Protein AF-A0A9D1J9G5-F1 (afdb_monomer_lite)

Sequence (33 aa):
MKRDDDAAELAWKMFKKTGSISYYMLYKHLKGK

Radius of gyration: 8.85 Å; chains: 1; bounding box: 21×14×21 Å

InterPro domains:
  IPR025617 YqzL-like protein [PF14006] (9-31)

Organism: NCBI:txid2840744

Structure (mmCIF, N/CA/C/O backbone):
data_AF-A0A9D1J9G5-F1
#
_entry.id   AF-A0A9D1J9G5-F1
#
loop_
_atom_site.group_PDB
_atom_site.id
_atom_site.type_symbol
_atom_site.label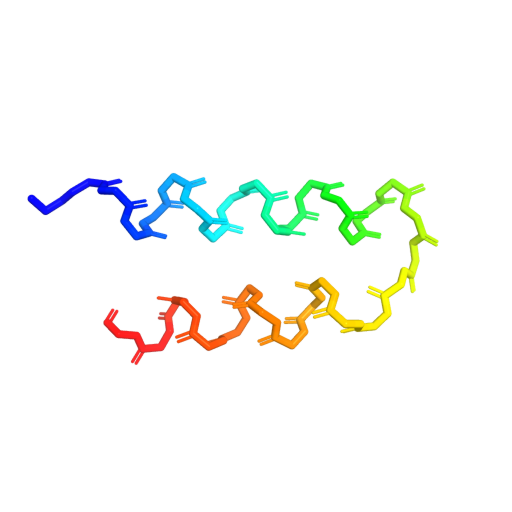_atom_id
_atom_site.label_alt_id
_atom_site.label_comp_id
_atom_site.label_asym_id
_atom_site.label_entity_id
_atom_site.label_seq_id
_atom_site.pdbx_PDB_ins_code
_atom_site.Cartn_x
_atom_site.Cartn_y
_atom_site.Cartn_z
_atom_site.occupancy
_atom_site.B_iso_or_equiv
_atom_site.auth_seq_id
_atom_site.auth_comp_id
_atom_site.auth_asym_id
_atom_site.auth_atom_id
_atom_site.pdbx_PDB_model_num
ATOM 1 N N . MET A 1 1 ? 12.977 0.825 -15.792 1.00 51.34 1 MET A N 1
ATOM 2 C CA . MET A 1 1 ? 12.328 -0.169 -14.908 1.00 51.34 1 MET A CA 1
ATOM 3 C C . MET A 1 1 ?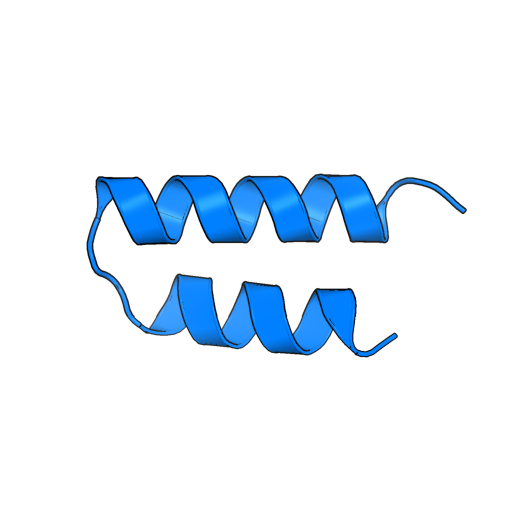 12.237 0.363 -13.473 1.00 51.34 1 MET A C 1
ATOM 5 O O . MET A 1 1 ? 12.937 -0.138 -12.619 1.00 51.34 1 MET A O 1
ATOM 9 N N . LYS A 1 2 ? 11.461 1.424 -13.201 1.00 61.28 2 LYS A N 1
ATOM 10 C CA . LYS A 1 2 ? 11.295 1.967 -11.824 1.00 61.28 2 L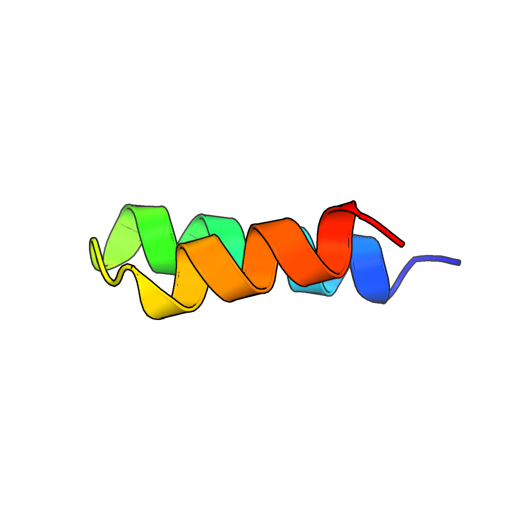YS A CA 1
ATOM 11 C C . LYS A 1 2 ? 9.868 2.412 -11.479 1.00 61.28 2 LYS A C 1
ATOM 13 O O . LYS A 1 2 ? 9.533 2.556 -10.318 1.00 61.28 2 LYS A O 1
ATOM 18 N N . ARG A 1 3 ? 9.013 2.613 -12.488 1.00 68.31 3 ARG A N 1
ATOM 19 C CA . ARG A 1 3 ? 7.677 3.200 -12.306 1.00 68.31 3 ARG A CA 1
ATOM 20 C C . ARG A 1 3 ? 6.684 2.249 -11.639 1.00 68.31 3 ARG A C 1
ATOM 22 O O . ARG A 1 3 ? 5.821 2.711 -10.903 1.00 68.31 3 ARG A O 1
ATOM 29 N N . ASP A 1 4 ? 6.809 0.952 -11.897 1.00 71.75 4 ASP A N 1
ATOM 30 C CA . ASP A 1 4 ? 5.862 -0.040 -11.384 1.00 71.75 4 ASP A CA 1
ATOM 31 C C . ASP A 1 4 ? 6.126 -0.331 -9.898 1.00 71.75 4 ASP A C 1
ATOM 33 O O . ASP A 1 4 ? 5.175 -0.416 -9.123 1.00 71.75 4 ASP A O 1
ATOM 37 N N . ASP A 1 5 ? 7.397 -0.343 -9.476 1.00 77.38 5 ASP A N 1
ATOM 38 C CA . ASP A 1 5 ? 7.792 -0.416 -8.062 1.00 77.38 5 ASP A CA 1
ATOM 39 C C . ASP A 1 5 ? 7.321 0.818 -7.278 1.00 77.38 5 ASP A C 1
ATOM 41 O O . ASP A 1 5 ? 6.706 0.682 -6.217 1.00 77.38 5 ASP A O 1
ATOM 45 N N . ASP A 1 6 ? 7.512 2.020 -7.835 1.00 89.38 6 ASP A N 1
ATOM 46 C CA . ASP A 1 6 ? 7.033 3.269 -7.228 1.00 89.38 6 ASP A CA 1
ATOM 47 C C . ASP A 1 6 ? 5.497 3.269 -7.072 1.00 89.38 6 ASP A C 1
ATOM 49 O O . ASP A 1 6 ? 4.951 3.682 -6.040 1.00 89.38 6 A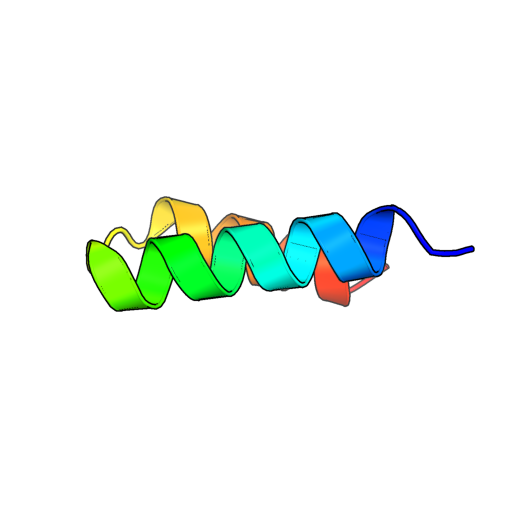SP A O 1
ATOM 53 N N . ALA A 1 7 ? 4.776 2.763 -8.078 1.00 92.75 7 ALA A N 1
ATOM 54 C CA . ALA A 1 7 ? 3.322 2.636 -8.039 1.00 92.75 7 ALA A CA 1
ATOM 55 C C . ALA A 1 7 ? 2.858 1.574 -7.026 1.00 92.75 7 ALA A C 1
ATOM 57 O O . ALA A 1 7 ? 1.868 1.785 -6.314 1.00 92.75 7 ALA A O 1
ATOM 58 N N . ALA A 1 8 ? 3.578 0.453 -6.915 1.00 95.00 8 ALA A N 1
ATOM 59 C CA . ALA A 1 8 ? 3.301 -0.581 -5.926 1.00 95.00 8 ALA A CA 1
ATOM 60 C C . ALA A 1 8 ? 3.484 -0.035 -4.501 1.00 95.00 8 ALA A C 1
ATOM 62 O O . ALA A 1 8 ? 2.606 -0.204 -3.649 1.00 95.00 8 ALA A O 1
ATOM 63 N N . GLU A 1 9 ? 4.573 0.687 -4.234 1.00 95.31 9 GLU A N 1
ATOM 64 C CA . GLU A 1 9 ? 4.797 1.310 -2.928 1.00 95.31 9 GLU A CA 1
ATOM 65 C C . GLU A 1 9 ? 3.716 2.330 -2.563 1.00 95.31 9 GLU A C 1
ATOM 67 O O . GLU A 1 9 ? 3.281 2.389 -1.405 1.00 95.31 9 GLU A O 1
ATOM 72 N N . LEU A 1 10 ? 3.255 3.121 -3.536 1.00 96.31 10 LEU A N 1
ATOM 73 C CA . LEU A 1 10 ? 2.163 4.066 -3.324 1.00 96.31 10 LEU A CA 1
ATOM 74 C C . LEU A 1 10 ? 0.863 3.337 -2.956 1.00 96.31 10 LEU A C 1
ATOM 76 O O . LEU A 1 10 ? 0.210 3.705 -1.976 1.00 96.31 10 LEU A O 1
ATOM 80 N N . ALA A 1 11 ? 0.518 2.268 -3.678 1.00 96.62 11 ALA A N 1
ATOM 81 C CA . ALA A 1 11 ? -0.642 1.438 -3.360 1.00 96.62 11 ALA A CA 1
ATOM 82 C C . ALA A 1 11 ? -0.529 0.827 -1.951 1.00 96.62 11 ALA A C 1
ATOM 84 O O . ALA A 1 11 ? -1.479 0.881 -1.167 1.00 96.62 11 ALA A O 1
ATOM 85 N N . TRP A 1 12 ? 0.655 0.344 -1.564 1.00 96.69 12 TRP A N 1
ATOM 86 C CA . TRP A 1 12 ? 0.893 -0.178 -0.217 1.00 96.69 12 TRP A CA 1
ATOM 87 C C . TRP A 1 12 ? 0.718 0.885 0.877 1.00 96.69 12 TRP A C 1
ATOM 89 O O . TRP A 1 12 ? 0.087 0.629 1.907 1.00 96.69 12 TRP A O 1
ATOM 99 N N . LYS A 1 13 ? 1.225 2.106 0.660 1.00 97.69 13 LYS A N 1
ATOM 100 C CA . LYS A 1 13 ? 1.031 3.235 1.588 1.00 97.69 13 LYS A CA 1
ATOM 101 C C . LYS A 1 13 ? -0.452 3.578 1.751 1.00 97.69 13 LYS A C 1
ATOM 103 O O . LYS A 1 13 ? -0.902 3.777 2.880 1.00 97.69 13 LYS A O 1
ATOM 108 N N . MET A 1 14 ? -1.217 3.589 0.660 1.00 98.06 14 MET A N 1
ATOM 109 C CA . MET A 1 14 ? -2.655 3.871 0.697 1.00 98.06 14 MET A CA 1
ATOM 110 C C . MET A 1 14 ? -3.449 2.777 1.414 1.00 98.06 14 MET A C 1
ATOM 112 O O . MET A 1 14 ? -4.333 3.099 2.211 1.00 98.06 14 MET A O 1
ATOM 116 N N . PHE A 1 15 ? -3.095 1.503 1.221 1.00 97.94 15 PHE A N 1
ATOM 117 C CA . PHE A 1 15 ? -3.679 0.402 1.989 1.00 97.94 15 PHE A CA 1
ATOM 118 C C . PHE A 1 15 ? -3.437 0.580 3.491 1.00 97.94 15 PHE A C 1
ATOM 120 O O . PHE A 1 15 ? -4.395 0.588 4.257 1.00 97.94 15 PHE A O 1
ATOM 127 N N . LYS A 1 16 ? -2.189 0.819 3.919 1.00 97.62 16 LYS A N 1
ATOM 128 C CA . LYS A 1 16 ? -1.871 1.023 5.345 1.00 97.62 16 LYS A CA 1
ATOM 129 C C . LYS A 1 16 ? -2.611 2.213 5.961 1.00 97.62 16 LYS A C 1
ATOM 131 O O . LYS A 1 16 ? -2.951 2.168 7.135 1.00 97.62 16 LYS A O 1
ATOM 136 N N . LYS A 1 17 ? -2.844 3.273 5.181 1.00 98.12 17 LYS A N 1
ATOM 137 C CA . LYS A 1 17 ? -3.542 4.479 5.648 1.00 98.12 17 LYS A CA 1
ATOM 138 C C . LYS A 1 17 ? -5.056 4.287 5.759 1.00 98.12 17 LYS A C 1
ATOM 140 O O . LYS A 1 17 ? -5.672 4.883 6.633 1.00 98.12 17 LYS A O 1
ATOM 145 N N . THR A 1 18 ? -5.657 3.524 4.849 1.00 97.56 18 T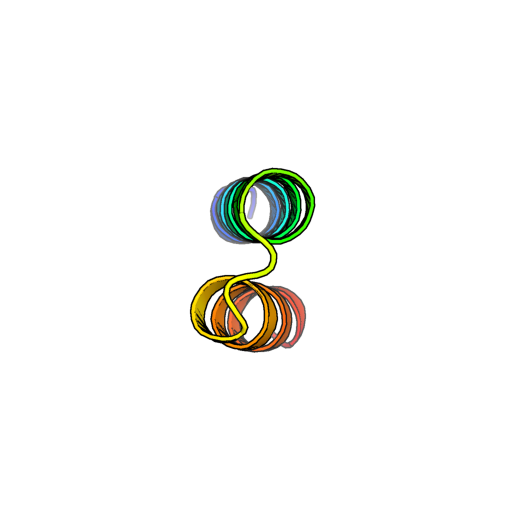HR A N 1
ATOM 146 C CA . THR A 1 18 ? -7.123 3.478 4.687 1.00 97.56 18 THR A CA 1
ATOM 147 C C . THR A 1 18 ? -7.752 2.146 5.082 1.00 97.56 18 THR A C 1
ATOM 149 O O . THR A 1 18 ? -8.962 2.082 5.259 1.00 97.56 18 THR A O 1
ATOM 152 N N . GLY A 1 19 ? -6.969 1.068 5.152 1.00 95.94 19 GLY A N 1
ATOM 153 C CA . GLY A 1 19 ? -7.472 -0.303 5.263 1.00 95.94 19 GLY A CA 1
ATOM 154 C C . GLY A 1 19 ? -8.225 -0.796 4.020 1.00 95.94 19 GLY A C 1
ATOM 155 O O . GLY A 1 19 ? -8.746 -1.909 4.027 1.00 95.94 19 GLY A O 1
ATOM 156 N N . SER A 1 20 ? -8.296 -0.003 2.942 1.00 97.94 20 SER A N 1
ATOM 157 C CA . SER A 1 20 ? -9.080 -0.355 1.757 1.00 97.94 20 SER A CA 1
ATOM 158 C C . SER A 1 20 ? -8.422 -1.478 0.961 1.00 97.94 20 SER A C 1
ATOM 160 O O . SER A 1 20 ? -7.322 -1.333 0.419 1.00 97.94 20 SER A O 1
ATOM 162 N N . ILE A 1 21 ? -9.137 -2.597 0.846 1.00 96.62 21 ILE A N 1
ATOM 163 C CA . ILE A 1 21 ? -8.663 -3.816 0.186 1.00 96.62 21 ILE A CA 1
ATOM 164 C C . ILE A 1 21 ? -8.319 -3.605 -1.295 1.00 96.62 21 ILE A C 1
ATOM 166 O O . ILE A 1 21 ? -7.430 -4.274 -1.822 1.00 96.62 21 ILE A O 1
ATOM 170 N N . SER A 1 22 ? -8.944 -2.627 -1.954 1.00 97.31 22 SER A N 1
ATOM 171 C CA . SER A 1 22 ? -8.653 -2.274 -3.346 1.00 97.31 22 SER A CA 1
ATOM 172 C C . SER A 1 22 ? -7.193 -1.860 -3.547 1.00 97.31 22 SER A C 1
ATOM 174 O O . SER A 1 22 ? -6.568 -2.271 -4.523 1.00 97.31 22 SER A O 1
ATOM 176 N N . TYR A 1 23 ? -6.605 -1.127 -2.594 1.00 97.81 23 TYR A N 1
ATOM 177 C CA . TYR A 1 23 ? -5.189 -0.755 -2.657 1.00 97.81 23 TYR A CA 1
ATOM 178 C C . TYR A 1 23 ? -4.254 -1.948 -2.435 1.00 97.81 23 TYR A C 1
ATOM 180 O O . TYR A 1 23 ? -3.191 -2.018 -3.049 1.00 97.81 23 TYR A O 1
ATOM 188 N N . TYR A 1 24 ? -4.655 -2.920 -1.613 1.00 96.12 24 TYR A N 1
ATOM 189 C CA . TYR A 1 24 ? -3.894 -4.158 -1.437 1.00 96.12 24 TYR A CA 1
ATOM 190 C C . TYR A 1 24 ? -3.893 -5.022 -2.705 1.00 96.12 24 TYR A C 1
ATOM 192 O O . TYR A 1 24 ? -2.848 -5.542 -3.101 1.00 96.12 24 TYR A O 1
ATOM 200 N N . MET A 1 25 ? -5.046 -5.145 -3.370 1.00 96.62 25 MET A N 1
ATOM 201 C CA . MET A 1 25 ? -5.149 -5.857 -4.648 1.00 96.62 25 MET A CA 1
ATOM 202 C C . MET A 1 25 ? -4.283 -5.198 -5.724 1.00 96.62 25 MET A C 1
ATOM 204 O O . MET A 1 25 ? -3.560 -5.891 -6.438 1.00 96.62 25 MET A O 1
ATOM 208 N N . LEU A 1 26 ? -4.295 -3.863 -5.788 1.00 95.44 26 LEU A N 1
ATOM 209 C CA . LEU A 1 26 ? -3.457 -3.108 -6.716 1.00 95.44 26 LEU A CA 1
ATOM 210 C C . LEU A 1 26 ? -1.960 -3.310 -6.437 1.00 95.44 26 LEU A C 1
ATOM 212 O O . LEU A 1 26 ? -1.208 -3.600 -7.362 1.00 95.44 26 LEU A O 1
ATOM 216 N N . TYR A 1 27 ? -1.534 -3.234 -5.171 1.00 95.69 27 TYR A N 1
ATOM 217 C CA . TYR A 1 27 ? -0.153 -3.535 -4.775 1.00 95.69 27 TYR A CA 1
ATOM 218 C C . TYR A 1 27 ? 0.284 -4.928 -5.248 1.00 95.69 27 TYR A C 1
ATOM 220 O O . TYR A 1 27 ? 1.344 -5.069 -5.855 1.00 95.69 27 TYR A O 1
ATOM 228 N N . LYS A 1 28 ? -0.549 -5.953 -5.016 1.00 94.25 28 LYS A N 1
ATOM 229 C CA . LYS A 1 28 ? -0.266 -7.324 -5.462 1.00 94.25 28 LYS A CA 1
ATOM 230 C C . LYS A 1 28 ? -0.150 -7.440 -6.979 1.00 94.25 28 LYS A C 1
ATOM 232 O O . LYS A 1 28 ? 0.733 -8.146 -7.453 1.00 94.25 28 LYS A O 1
ATOM 237 N N . HIS A 1 29 ? -1.023 -6.763 -7.723 1.00 93.88 29 HIS A N 1
ATOM 238 C CA . HIS A 1 29 ? -0.992 -6.781 -9.184 1.00 93.88 29 HIS A CA 1
ATOM 239 C C . HIS A 1 29 ? 0.285 -6.138 -9.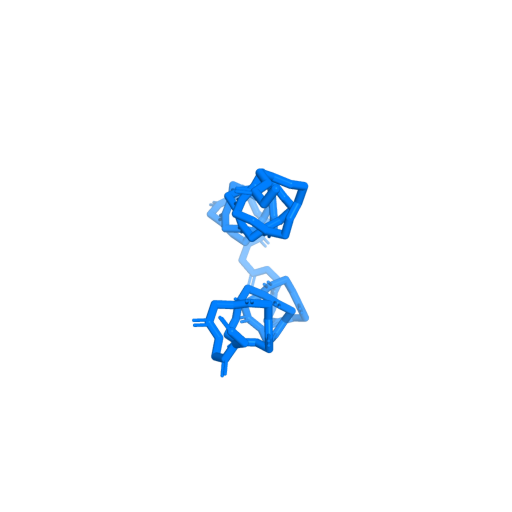740 1.00 93.88 29 HIS A C 1
ATOM 241 O O . HIS A 1 29 ? 0.880 -6.669 -10.671 1.00 93.88 29 HIS A O 1
ATOM 247 N N . LEU A 1 30 ? 0.717 -5.019 -9.152 1.00 92.38 30 LEU A N 1
ATOM 248 C CA . LEU A 1 30 ? 1.904 -4.287 -9.596 1.00 92.38 30 LEU A CA 1
ATOM 249 C C . LEU A 1 30 ? 3.209 -5.001 -9.223 1.00 92.38 30 LEU A C 1
ATOM 251 O O . LEU A 1 30 ? 4.124 -5.034 -10.031 1.00 92.38 30 LEU A O 1
ATOM 255 N N . LYS A 1 31 ? 3.278 -5.627 -8.041 1.00 88.12 31 LYS A N 1
ATOM 256 C CA . LYS A 1 31 ? 4.469 -6.363 -7.577 1.00 88.12 31 LYS A CA 1
ATOM 257 C C . LYS A 1 31 ? 4.655 -7.735 -8.245 1.00 88.12 31 LYS A C 1
ATOM 259 O O . LYS A 1 31 ? 5.701 -8.354 -8.100 1.00 88.12 31 LYS A O 1
ATOM 264 N N . GLY A 1 32 ? 3.606 -8.264 -8.874 1.00 79.94 32 GLY A N 1
ATOM 265 C CA . GLY A 1 32 ? 3.645 -9.541 -9.593 1.00 79.94 32 GLY A CA 1
ATOM 266 C C . GLY A 1 32 ? 4.132 -9.430 -11.040 1.00 79.94 32 GLY A C 1
ATOM 267 O O . GLY A 1 32 ? 4.128 -10.444 -11.736 1.00 79.94 32 GLY A O 1
ATOM 268 N N . LYS A 1 33 ? 4.486 -8.222 -11.494 1.00 58.34 33 LYS A N 1
ATOM 269 C CA . LYS A 1 33 ? 5.099 -7.952 -12.797 1.00 58.34 33 LYS A CA 1
ATOM 270 C C . LYS A 1 33 ? 6.612 -7.836 -12.697 1.00 58.34 33 LYS A C 1
ATOM 272 O O . LYS A 1 33 ? 7.094 -7.393 -11.634 1.00 58.34 33 LYS A O 1
#

Foldseek 3Di:
DCVLVVQLVVLVVVCVVPVDVVSVVSNVVSVVD

pLDDT: mean 89.56, std 12.77, range [51.34, 98.12]

Secondary structure (DSSP, 8-state):
--HHHHHHHHHHHHHHHH--HHHHHHHHHHHT-